Protein AF-A0A5P2H7D7-F1 (afdb_monomer_lite)

Secondary structure (DSSP, 8-state):
----------EEEEEETTEEEEEETT-EEEEEETTTEEEEEEEEEETTEEEEEEE-TTS-B---B--TT-S-HHHHHH-EE--

Structure (mmCIF, N/CA/C/O backbone):
data_AF-A0A5P2H7D7-F1
#
_entry.id   AF-A0A5P2H7D7-F1
#
loop_
_atom_site.group_PDB
_atom_site.id
_atom_site.type_symbol
_atom_site.label_atom_id
_atom_site.label_alt_id
_atom_site.label_comp_id
_atom_site.label_asym_id
_atom_site.label_entity_id
_atom_site.label_seq_id
_atom_site.pdbx_PDB_ins_code
_atom_site.Cartn_x
_atom_site.Cartn_y
_atom_site.Cartn_z
_atom_site.occupancy
_atom_site.B_iso_or_equiv
_atom_site.auth_seq_id
_atom_site.auth_comp_id
_atom_site.auth_asym_id
_atom_site.auth_atom_id
_atom_site.pdbx_PDB_model_num
ATOM 1 N N . MET A 1 1 ? -22.768 30.033 -10.753 1.00 38.47 1 MET A N 1
ATOM 2 C CA . MET A 1 1 ? -22.437 28.594 -10.822 1.00 38.47 1 MET A CA 1
ATOM 3 C C . MET A 1 1 ? -21.492 28.289 -9.673 1.00 38.47 1 MET A C 1
ATOM 5 O O . MET A 1 1 ? -20.389 28.815 -9.671 1.00 38.47 1 MET A O 1
ATOM 9 N N . ALA A 1 2 ? -21.945 27.555 -8.657 1.00 39.38 2 ALA A N 1
ATOM 10 C CA . ALA A 1 2 ? -21.070 27.098 -7.582 1.00 39.38 2 ALA A CA 1
ATOM 11 C C . ALA A 1 2 ? -20.306 25.869 -8.091 1.00 39.38 2 ALA A C 1
ATOM 13 O O . ALA A 1 2 ? -20.928 24.882 -8.483 1.00 39.38 2 ALA A O 1
ATOM 14 N N . LEU A 1 3 ? -18.977 25.951 -8.151 1.00 45.69 3 LEU A N 1
ATOM 15 C CA . LEU A 1 3 ? -18.126 24.777 -8.346 1.00 45.69 3 LEU A CA 1
ATOM 16 C C . LEU A 1 3 ? -18.403 23.810 -7.183 1.00 45.69 3 LEU A C 1
ATOM 18 O O . LEU A 1 3 ? -18.565 24.289 -6.055 1.00 45.69 3 LEU A O 1
ATOM 22 N N . PRO A 1 4 ? -18.485 22.485 -7.405 1.00 46.28 4 PRO A N 1
ATOM 23 C CA . PRO A 1 4 ? -18.612 21.561 -6.293 1.00 46.28 4 PRO A CA 1
ATOM 24 C C . PRO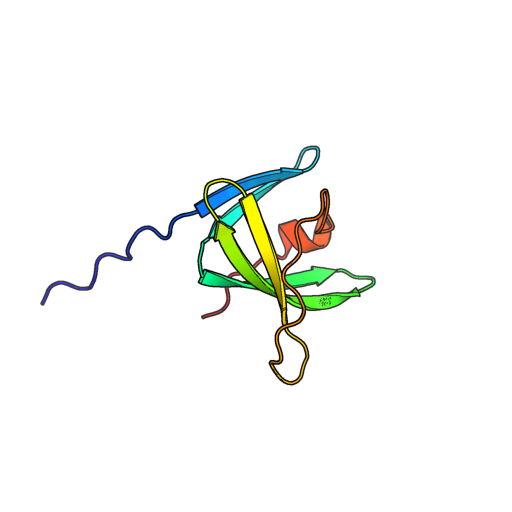 A 1 4 ? -17.389 21.757 -5.399 1.00 46.28 4 PRO A C 1
ATOM 26 O O . PRO A 1 4 ? -16.252 21.548 -5.823 1.00 46.28 4 PRO A O 1
ATOM 29 N N . VAL A 1 5 ? -17.634 22.219 -4.172 1.00 47.94 5 VAL A N 1
ATOM 30 C CA . VAL A 1 5 ? -16.664 22.172 -3.080 1.00 47.94 5 VAL A CA 1
ATOM 31 C C . VAL A 1 5 ? -16.145 20.745 -3.072 1.00 47.94 5 VAL A C 1
ATOM 33 O O . VAL A 1 5 ? -16.946 19.826 -2.912 1.00 47.94 5 VAL A O 1
ATOM 36 N N . SER A 1 6 ? -14.848 20.567 -3.342 1.00 52.16 6 SER A N 1
ATOM 37 C CA . SER A 1 6 ? -14.171 19.275 -3.265 1.00 52.16 6 SER A CA 1
ATOM 38 C C . SER A 1 6 ? -14.585 18.633 -1.947 1.00 52.16 6 SER A C 1
ATOM 40 O O . SER A 1 6 ? -14.187 19.101 -0.879 1.00 52.16 6 SER A O 1
ATOM 42 N N . ALA A 1 7 ? -15.510 17.673 -2.010 1.00 52.03 7 ALA A N 1
ATOM 43 C CA . ALA A 1 7 ? -16.069 17.075 -0.815 1.00 52.03 7 ALA A CA 1
ATOM 44 C C . ALA A 1 7 ? -14.887 16.452 -0.085 1.00 52.03 7 ALA A C 1
ATOM 46 O O . ALA A 1 7 ? -14.174 15.638 -0.675 1.00 52.03 7 ALA A O 1
ATOM 47 N N . ALA A 1 8 ? -14.634 16.883 1.152 1.00 53.91 8 ALA A N 1
ATOM 48 C CA . ALA A 1 8 ? -13.594 16.295 1.976 1.00 53.91 8 ALA A CA 1
ATOM 49 C C . ALA A 1 8 ? -13.801 14.773 1.969 1.00 53.91 8 ALA A C 1
ATOM 51 O O . ALA A 1 8 ? -14.773 14.264 2.528 1.00 53.91 8 ALA A O 1
ATOM 52 N N . ARG A 1 9 ? -12.943 14.044 1.245 1.00 64.50 9 ARG A N 1
ATOM 53 C CA . ARG A 1 9 ? -13.021 12.586 1.186 1.00 64.50 9 ARG A CA 1
ATOM 54 C C . ARG A 1 9 ? -12.643 12.075 2.566 1.00 64.50 9 ARG A C 1
ATOM 56 O O . ARG A 1 9 ? -11.616 12.483 3.104 1.00 64.50 9 ARG A O 1
ATOM 63 N N . ALA A 1 10 ? -13.475 11.205 3.136 1.00 74.06 10 ALA A N 1
ATOM 64 C CA . ALA A 1 10 ? -13.184 10.576 4.417 1.00 74.06 10 ALA A CA 1
ATOM 65 C C . ALA A 1 10 ? -11.817 9.884 4.328 1.00 74.06 10 ALA A C 1
ATOM 67 O O . ALA A 1 10 ? -11.648 8.928 3.568 1.00 74.06 10 ALA A O 1
ATOM 68 N N . GLY A 1 11 ? -10.839 10.429 5.046 1.00 82.44 11 GLY A N 1
ATOM 69 C CA . GLY A 1 11 ? -9.464 9.956 5.072 1.00 82.44 11 GLY A CA 1
ATOM 70 C C . GLY A 1 11 ? -9.127 9.346 6.422 1.00 82.44 11 GLY A C 1
ATOM 71 O O . GLY A 1 11 ? -9.598 9.816 7.457 1.00 82.44 11 GLY A O 1
ATOM 72 N N . LEU A 1 12 ? -8.295 8.312 6.413 1.00 86.69 12 LEU A N 1
ATOM 73 C CA . LEU A 1 12 ? -7.731 7.715 7.611 1.00 86.69 12 LEU A CA 1
ATOM 74 C C . LEU A 1 12 ? -6.222 7.934 7.607 1.00 86.69 12 LEU A C 1
ATOM 76 O O . LEU A 1 12 ? -5.542 7.599 6.635 1.00 86.69 12 LEU A O 1
ATOM 80 N N . ARG A 1 13 ? -5.704 8.489 8.705 1.00 89.19 13 ARG A N 1
ATOM 81 C CA . ARG A 1 13 ? -4.264 8.549 8.943 1.00 8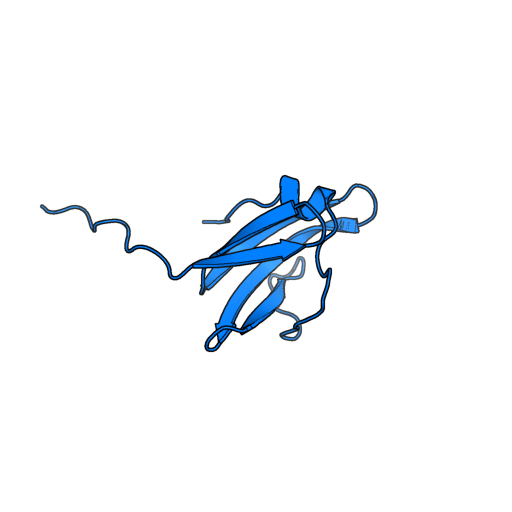9.19 13 ARG A CA 1
ATOM 82 C C . ARG A 1 13 ? -3.794 7.204 9.481 1.00 89.19 13 ARG A C 1
ATOM 84 O O . ARG A 1 13 ? -4.289 6.744 10.507 1.00 89.19 13 ARG A O 1
ATOM 91 N N . ILE A 1 14 ? -2.828 6.611 8.800 1.00 85.88 14 ILE A N 1
ATOM 92 C CA . ILE A 1 14 ? -2.152 5.381 9.196 1.00 85.88 14 ILE A CA 1
ATOM 93 C C . ILE A 1 14 ? -0.762 5.757 9.697 1.00 85.88 14 ILE A C 1
ATOM 95 O O . ILE A 1 14 ? -0.078 6.566 9.071 1.00 85.88 14 ILE A O 1
ATOM 99 N N . LEU A 1 15 ? -0.369 5.181 10.832 1.00 86.25 15 LEU A N 1
ATOM 100 C CA . LEU A 1 15 ? 0.988 5.247 11.361 1.00 86.25 15 LEU A CA 1
ATOM 101 C C . LEU A 1 15 ? 1.638 3.876 11.185 1.00 86.25 15 LEU A C 1
ATOM 103 O O . LEU A 1 15 ? 1.077 2.862 11.604 1.00 86.25 15 LEU A O 1
ATOM 107 N N . GLN A 1 16 ? 2.811 3.858 10.570 1.00 82.38 16 GLN A N 1
ATOM 108 C CA . GLN A 1 16 ? 3.624 2.674 10.384 1.00 82.38 16 GLN A CA 1
ATOM 109 C C . GLN A 1 16 ? 5.059 2.994 10.784 1.00 82.38 16 GLN A C 1
ATOM 111 O O . GLN A 1 16 ? 5.750 3.728 10.080 1.00 82.38 16 GLN A O 1
ATOM 116 N N . ASP A 1 17 ? 5.492 2.419 11.907 1.00 81.75 17 ASP A N 1
ATOM 117 C CA . ASP A 1 17 ? 6.758 2.774 12.549 1.00 81.75 17 ASP A CA 1
ATOM 118 C C . ASP A 1 17 ? 6.821 4.307 12.736 1.00 81.75 17 ASP A C 1
ATOM 120 O O . ASP A 1 17 ? 5.918 4.871 13.358 1.00 81.75 17 ASP A O 1
ATOM 124 N N . ASP A 1 18 ? 7.803 4.988 12.146 1.00 84.12 18 ASP A N 1
ATOM 125 C CA . ASP A 1 18 ? 7.957 6.449 12.235 1.00 84.12 18 ASP A CA 1
ATOM 126 C C . ASP A 1 18 ? 7.299 7.215 11.071 1.00 84.12 18 ASP A C 1
ATOM 128 O O . ASP A 1 18 ? 7.392 8.441 10.986 1.00 84.12 18 ASP A O 1
ATOM 132 N N . PHE A 1 19 ? 6.631 6.513 10.149 1.00 82.38 19 PHE A N 1
ATOM 133 C CA . PHE A 1 19 ? 6.019 7.113 8.966 1.00 82.38 19 PHE A CA 1
ATOM 134 C C . PHE A 1 19 ? 4.500 7.191 9.101 1.00 82.38 19 PHE A C 1
ATOM 136 O O . PHE A 1 19 ? 3.831 6.198 9.388 1.00 82.38 19 PHE A O 1
ATOM 143 N N . SER A 1 20 ? 3.927 8.369 8.844 1.00 86.62 20 SER A N 1
ATOM 144 C CA . SER A 1 20 ? 2.474 8.544 8.810 1.00 86.62 20 SER A CA 1
ATOM 145 C C . SER A 1 20 ? 2.006 9.006 7.440 1.00 86.62 20 SER A C 1
ATOM 147 O O . SER A 1 20 ? 2.589 9.918 6.856 1.00 86.62 20 SER A O 1
ATOM 149 N N . PHE A 1 21 ? 0.929 8.405 6.948 1.00 86.19 21 PHE A N 1
ATOM 150 C CA . PHE A 1 21 ? 0.316 8.752 5.6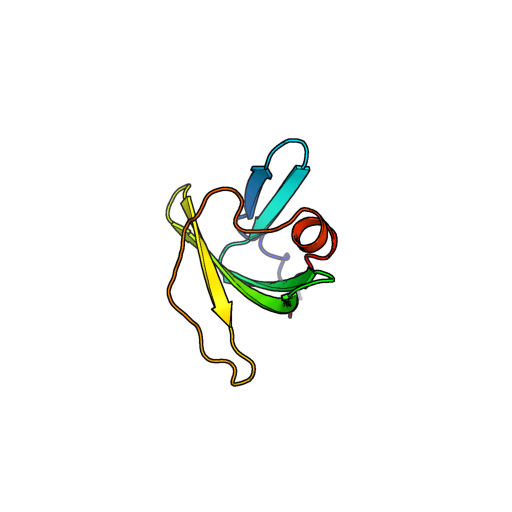70 1.00 86.19 21 PHE A CA 1
ATOM 151 C C . PHE A 1 21 ? -1.204 8.722 5.776 1.00 86.19 21 PHE A C 1
ATOM 153 O O . PHE A 1 21 ? -1.767 8.187 6.731 1.00 86.19 21 PHE A O 1
ATOM 160 N N . VAL A 1 22 ? -1.881 9.348 4.817 1.00 89.31 22 VAL A N 1
ATOM 161 C CA . VAL A 1 22 ? -3.343 9.413 4.775 1.00 89.31 22 VAL A CA 1
ATOM 162 C C . VAL A 1 22 ? -3.833 8.707 3.526 1.00 89.31 22 VAL A C 1
ATOM 164 O O . VAL A 1 22 ? -3.400 9.030 2.423 1.00 89.31 22 VAL A O 1
ATOM 167 N N . ILE A 1 23 ? -4.780 7.790 3.704 1.00 89.88 23 ILE A N 1
ATOM 168 C CA . ILE A 1 23 ? -5.522 7.184 2.599 1.00 89.88 23 ILE A CA 1
ATOM 169 C C . ILE A 1 23 ? -6.992 7.563 2.684 1.00 89.88 23 ILE A C 1
ATOM 171 O O . ILE A 1 23 ? -7.556 7.681 3.770 1.00 89.88 23 ILE A O 1
ATOM 175 N N . CYS A 1 24 ? -7.616 7.755 1.531 1.00 91.56 24 CYS A N 1
ATOM 176 C CA . CYS A 1 24 ? -8.994 8.204 1.412 1.00 91.56 24 CYS A CA 1
ATOM 177 C C . CYS A 1 24 ? -9.906 7.067 0.949 1.00 91.56 24 CYS A C 1
ATOM 179 O O . CYS A 1 24 ? -9.539 6.252 0.099 1.00 91.56 24 CYS A O 1
ATOM 181 N N . HIS A 1 25 ? -11.123 7.026 1.491 1.00 91.00 25 HIS A N 1
ATOM 182 C CA . HIS A 1 25 ? -12.139 6.058 1.092 1.00 91.00 25 HIS A CA 1
ATOM 183 C C . HIS A 1 25 ? -12.480 6.207 -0.399 1.00 91.00 25 HIS A C 1
ATOM 185 O O . HIS A 1 25 ? -12.775 7.307 -0.872 1.00 91.00 25 HIS A O 1
ATOM 191 N N . GLY A 1 26 ? -12.480 5.090 -1.129 1.00 89.94 26 GLY A N 1
ATOM 192 C CA . GLY A 1 26 ? -12.851 5.033 -2.543 1.00 89.94 26 GLY A CA 1
ATOM 193 C C . GLY A 1 26 ? -11.811 5.633 -3.488 1.00 89.94 26 GLY A C 1
ATOM 194 O O . GLY A 1 26 ? -12.136 5.916 -4.639 1.00 89.94 26 GLY A O 1
ATOM 195 N N . VAL A 1 27 ? -10.584 5.864 -3.013 1.00 92.50 27 VAL A N 1
ATOM 196 C CA . VAL A 1 27 ? -9.485 6.401 -3.824 1.00 92.50 27 VAL A CA 1
ATOM 197 C C . VAL A 1 27 ? -8.556 5.279 -4.260 1.00 92.50 27 VAL A C 1
ATOM 199 O O . VAL A 1 27 ? -8.275 4.350 -3.496 1.00 92.50 27 VAL A O 1
ATOM 202 N N . ARG A 1 28 ? -8.085 5.382 -5.504 1.00 94.62 28 ARG A N 1
ATOM 203 C CA . ARG A 1 28 ? -7.009 4.554 -6.039 1.00 94.62 28 ARG A CA 1
ATOM 204 C C . ARG A 1 28 ? -5.684 5.272 -5.886 1.00 94.62 28 ARG A C 1
ATOM 206 O O . ARG A 1 28 ? -5.611 6.481 -6.080 1.00 94.62 28 ARG A O 1
ATOM 213 N N . TYR A 1 29 ? -4.646 4.521 -5.572 1.00 95.12 29 TYR A N 1
ATOM 214 C CA . TYR A 1 29 ? -3.304 5.040 -5.384 1.00 95.12 29 TYR A CA 1
ATOM 215 C C . TYR A 1 29 ? -2.322 4.245 -6.225 1.00 95.12 29 TYR A C 1
ATOM 217 O O . TYR A 1 29 ? -2.424 3.020 -6.298 1.00 95.12 29 TYR A O 1
ATOM 225 N N . ALA A 1 30 ? -1.369 4.946 -6.828 1.00 96.06 30 ALA A N 1
ATOM 226 C CA . ALA A 1 30 ? -0.157 4.346 -7.355 1.00 96.06 30 ALA A CA 1
ATOM 227 C C . ALA A 1 30 ? 0.942 4.416 -6.291 1.00 96.06 30 ALA A C 1
ATOM 229 O O . ALA A 1 30 ? 1.080 5.429 -5.604 1.00 96.06 30 ALA A O 1
ATOM 230 N N . ILE A 1 31 ? 1.703 3.335 -6.173 1.00 95.12 31 ILE A N 1
ATOM 231 C CA . ILE A 1 31 ? 2.889 3.201 -5.324 1.00 95.12 31 ILE A CA 1
ATOM 232 C C . ILE A 1 31 ? 4.013 2.570 -6.136 1.00 95.12 31 ILE A C 1
ATOM 234 O O . ILE A 1 31 ? 3.769 1.882 -7.130 1.00 95.12 31 ILE A O 1
ATOM 238 N N . PHE A 1 32 ? 5.242 2.781 -5.695 1.00 95.19 32 PHE A N 1
ATOM 239 C CA . PHE A 1 32 ? 6.434 2.230 -6.312 1.00 95.19 32 PHE A CA 1
ATOM 240 C C . PHE A 1 32 ? 7.435 1.779 -5.247 1.00 95.19 32 PHE A C 1
ATOM 242 O O . PHE A 1 32 ? 7.627 2.449 -4.235 1.00 95.19 32 PHE A O 1
ATOM 249 N N . ASP A 1 33 ? 8.087 0.655 -5.522 1.00 92.75 33 ASP A N 1
ATOM 250 C CA . ASP A 1 33 ? 9.184 0.090 -4.742 1.00 92.75 33 ASP A CA 1
ATOM 251 C C . ASP A 1 33 ? 10.240 -0.451 -5.705 1.00 92.75 33 ASP A C 1
ATOM 253 O O . ASP A 1 33 ? 9.906 -1.017 -6.749 1.00 92.75 33 ASP A O 1
ATOM 257 N N . SER A 1 34 ? 11.514 -0.295 -5.362 1.00 89.94 34 SER A N 1
ATOM 258 C CA . SER A 1 34 ? 12.625 -0.724 -6.219 1.00 89.94 34 SER A CA 1
ATOM 259 C C . SER A 1 34 ? 12.670 -2.238 -6.486 1.00 89.94 34 SER A C 1
ATOM 261 O O . SER A 1 34 ? 13.168 -2.659 -7.530 1.00 89.94 34 SER A O 1
ATOM 263 N N . VAL A 1 35 ? 12.124 -3.060 -5.585 1.00 91.69 35 VAL A N 1
ATOM 264 C CA . VAL A 1 35 ? 12.096 -4.526 -5.686 1.00 91.69 35 VAL A CA 1
ATOM 265 C C . VAL A 1 35 ? 10.814 -5.015 -6.359 1.00 91.69 35 VAL A C 1
ATOM 267 O O . VAL A 1 35 ? 10.854 -5.947 -7.162 1.00 91.69 35 VAL A O 1
ATOM 270 N N . ARG A 1 36 ? 9.663 -4.417 -6.027 1.00 88.06 36 ARG A N 1
ATOM 271 C CA . ARG A 1 36 ? 8.338 -4.873 -6.503 1.00 88.06 36 ARG A CA 1
ATOM 272 C C . ARG A 1 36 ? 7.803 -4.108 -7.714 1.00 88.06 36 ARG A C 1
ATOM 274 O O . ARG A 1 36 ? 6.823 -4.550 -8.312 1.00 88.06 36 ARG A O 1
ATOM 281 N N . GLY A 1 37 ? 8.427 -2.993 -8.078 1.00 92.75 37 GLY A N 1
ATOM 282 C CA . GLY A 1 37 ? 7.997 -2.127 -9.168 1.00 92.75 37 GLY A CA 1
ATOM 283 C C . GLY A 1 37 ? 6.741 -1.314 -8.842 1.00 92.75 37 GLY A C 1
ATOM 284 O O . GLY A 1 37 ? 6.358 -1.138 -7.684 1.00 92.75 37 GLY A O 1
ATOM 285 N N . ALA A 1 38 ? 6.103 -0.784 -9.889 1.00 94.44 38 ALA A N 1
ATOM 286 C CA . ALA A 1 38 ? 4.897 0.027 -9.761 1.00 94.44 38 ALA A CA 1
ATOM 287 C C . ALA A 1 38 ? 3.667 -0.848 -9.491 1.00 94.44 38 ALA A C 1
ATOM 289 O O . ALA A 1 38 ? 3.440 -1.849 -10.172 1.00 94.44 38 ALA A O 1
ATOM 290 N N . ARG A 1 39 ? 2.846 -0.450 -8.518 1.00 94.50 39 ARG A N 1
ATOM 291 C CA . ARG A 1 39 ? 1.605 -1.142 -8.156 1.00 94.50 39 ARG A CA 1
ATOM 292 C C . ARG A 1 39 ? 0.484 -0.134 -7.960 1.00 94.50 39 ARG A C 1
ATOM 294 O O . ARG A 1 39 ? 0.721 1.011 -7.583 1.00 94.50 39 ARG A O 1
ATOM 301 N N . VAL A 1 40 ? -0.747 -0.576 -8.187 1.00 96.06 40 VAL A N 1
ATOM 302 C CA . VAL A 1 40 ? -1.945 0.231 -7.950 1.00 96.06 40 VAL A CA 1
ATOM 303 C C . VAL A 1 40 ? -2.833 -0.487 -6.947 1.00 96.06 40 VAL A C 1
ATOM 305 O O . VAL A 1 40 ? -2.979 -1.708 -7.000 1.00 96.06 40 VAL A O 1
ATOM 308 N N . PHE A 1 41 ? -3.437 0.257 -6.026 1.00 95.25 41 PHE A N 1
ATOM 309 C CA . PHE A 1 41 ? -4.429 -0.286 -5.105 1.00 95.25 41 PHE A CA 1
ATOM 310 C C . PHE A 1 41 ? -5.627 0.645 -4.944 1.00 95.25 41 PHE A C 1
ATOM 312 O O . PHE A 1 41 ? -5.516 1.858 -5.089 1.00 95.25 41 PHE A O 1
ATOM 319 N N . GLU A 1 42 ? -6.779 0.068 -4.619 1.00 94.69 42 GLU A N 1
ATOM 320 C CA . GLU A 1 42 ? -7.978 0.783 -4.182 1.00 94.69 42 GLU A CA 1
ATOM 321 C C . GLU A 1 42 ? -8.095 0.689 -2.662 1.00 94.69 42 GLU A C 1
ATOM 323 O O . GLU A 1 42 ? -7.884 -0.379 -2.088 1.00 94.69 42 GLU A O 1
ATOM 328 N N . CYS A 1 43 ? -8.447 1.796 -2.011 1.00 91.81 43 CYS A N 1
ATOM 329 C CA . CYS A 1 43 ? -8.696 1.847 -0.576 1.00 91.81 43 CYS A CA 1
ATOM 330 C C . CYS A 1 43 ? -10.197 1.922 -0.276 1.00 91.81 43 CYS A C 1
ATOM 332 O O . CYS A 1 43 ? -10.924 2.745 -0.839 1.00 91.81 43 CYS A O 1
ATOM 334 N N . ARG A 1 44 ? -10.652 1.124 0.691 1.00 91.81 44 ARG A N 1
ATOM 335 C CA . ARG A 1 44 ? -11.928 1.310 1.383 1.00 91.81 44 ARG A CA 1
ATOM 336 C C . ARG A 1 44 ? -11.682 1.425 2.878 1.00 91.81 44 ARG A C 1
ATOM 338 O O . ARG A 1 44 ? -10.829 0.758 3.445 1.00 91.81 44 ARG A O 1
ATOM 345 N N . ILE A 1 45 ? -12.463 2.286 3.508 1.00 89.31 45 ILE A N 1
ATOM 346 C CA . ILE A 1 45 ? -12.492 2.435 4.961 1.00 89.31 45 ILE A CA 1
ATOM 347 C C . ILE A 1 45 ? -13.823 1.857 5.427 1.00 89.31 45 ILE A C 1
ATOM 349 O O . ILE A 1 45 ? -14.867 2.389 5.045 1.00 89.31 45 ILE A O 1
ATOM 353 N N . ASP A 1 46 ? -13.767 0.773 6.198 1.00 86.69 46 ASP A N 1
ATOM 354 C CA . ASP A 1 46 ? -14.916 0.152 6.860 1.00 86.69 46 ASP A CA 1
ATOM 355 C C . ASP A 1 46 ? -14.855 0.475 8.361 1.00 86.69 46 ASP A C 1
ATOM 357 O O . ASP A 1 46 ? -13.988 -0.004 9.098 1.00 86.69 46 ASP A O 1
ATOM 361 N N . GLY A 1 47 ? -15.700 1.407 8.808 1.00 84.88 47 GLY A N 1
ATOM 362 C CA . GLY A 1 47 ? -15.598 2.004 10.141 1.00 84.88 47 GLY A CA 1
ATOM 363 C C . GLY A 1 47 ? -14.258 2.724 10.351 1.00 84.88 47 GLY A C 1
ATOM 364 O O . GLY A 1 47 ? -14.045 3.817 9.831 1.00 84.88 47 GLY A O 1
ATOM 365 N N . ARG A 1 48 ? -13.359 2.124 11.142 1.00 82.56 48 ARG A N 1
ATOM 366 C CA . ARG A 1 48 ? -11.983 2.617 11.385 1.00 82.56 48 ARG A CA 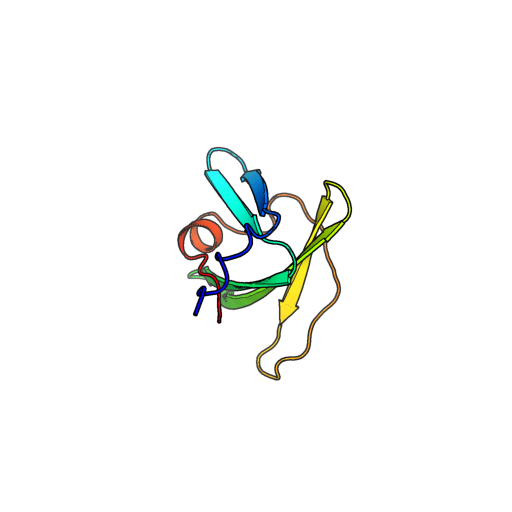1
ATOM 367 C C . ARG A 1 48 ? -10.908 1.723 10.767 1.00 82.56 48 ARG A C 1
ATOM 369 O O . ARG A 1 48 ? -9.724 1.975 10.973 1.00 82.56 48 ARG A O 1
ATOM 376 N N . LEU A 1 49 ? -11.311 0.676 10.054 1.00 85.88 49 LEU A N 1
ATOM 377 C CA . LEU A 1 49 ? -10.405 -0.300 9.476 1.00 85.88 49 LEU A CA 1
ATOM 378 C C . LEU A 1 49 ? -10.143 0.054 8.004 1.00 85.88 49 LEU A C 1
ATOM 380 O O . LEU A 1 49 ? -11.075 0.025 7.195 1.00 85.88 49 LEU A O 1
ATOM 384 N N . PRO A 1 50 ? -8.898 0.392 7.630 1.00 87.88 50 PRO A N 1
ATOM 385 C CA . PRO A 1 50 ? -8.528 0.506 6.233 1.00 87.88 50 PRO A CA 1
ATOM 386 C C . PRO A 1 50 ? -8.359 -0.895 5.639 1.00 87.88 50 PRO A C 1
ATOM 388 O O . PRO A 1 50 ? -7.570 -1.699 6.132 1.00 87.88 50 PRO A O 1
ATOM 391 N N . ILE A 1 51 ? -9.078 -1.175 4.560 1.00 92.12 51 ILE A N 1
ATOM 392 C CA . ILE A 1 51 ? -8.867 -2.350 3.716 1.00 92.12 51 ILE A CA 1
ATOM 393 C C . ILE A 1 51 ? -8.440 -1.880 2.332 1.00 92.12 51 ILE A C 1
ATOM 395 O O . ILE A 1 51 ? -8.942 -0.879 1.812 1.00 92.12 51 ILE A O 1
ATOM 399 N N . VAL A 1 52 ? -7.521 -2.607 1.711 1.00 93.31 52 VAL A N 1
ATOM 400 C CA . VAL A 1 52 ? -7.072 -2.285 0.358 1.00 93.31 52 VAL A CA 1
ATOM 401 C C . VAL A 1 52 ? -7.139 -3.500 -0.541 1.00 93.31 52 VAL A C 1
ATOM 403 O O . VAL A 1 52 ? -7.089 -4.636 -0.075 1.00 93.31 52 VAL A O 1
ATOM 406 N N . ALA A 1 53 ? -7.242 -3.260 -1.838 1.00 95.62 53 ALA A N 1
ATOM 407 C CA . ALA A 1 53 ? -7.154 -4.303 -2.841 1.00 95.62 53 ALA A CA 1
ATOM 408 C C . ALA A 1 53 ? -6.241 -3.840 -3.970 1.00 95.62 53 ALA A C 1
ATOM 410 O O . ALA A 1 53 ? -6.449 -2.768 -4.542 1.00 95.62 53 ALA A O 1
ATOM 411 N N . PHE A 1 54 ? -5.237 -4.650 -4.292 1.00 95.50 54 PHE A N 1
ATOM 412 C CA . PHE A 1 54 ? -4.354 -4.381 -5.421 1.00 95.50 54 PHE A CA 1
ATOM 413 C C . PHE A 1 54 ? -5.084 -4.622 -6.741 1.00 95.50 54 PHE A C 1
ATOM 415 O O . PHE A 1 54 ? -5.941 -5.503 -6.840 1.00 95.50 54 PHE A O 1
ATOM 422 N N . ILE A 1 55 ? -4.750 -3.812 -7.735 1.00 95.44 55 ILE A N 1
ATOM 423 C CA . ILE A 1 55 ? -5.289 -3.877 -9.088 1.00 95.44 55 ILE A CA 1
ATOM 424 C C . ILE A 1 55 ? -4.162 -4.372 -9.991 1.00 95.44 55 ILE A C 1
ATOM 426 O O . ILE A 1 55 ? -3.060 -3.823 -9.947 1.00 95.44 55 ILE A O 1
ATOM 430 N N . ASP A 1 56 ? -4.422 -5.432 -10.754 1.00 93.44 56 ASP A N 1
ATOM 431 C CA . ASP A 1 56 ? -3.455 -5.952 -11.719 1.00 93.44 56 ASP A CA 1
ATOM 432 C C . ASP A 1 56 ? -3.385 -5.093 -12.995 1.00 93.44 56 ASP A C 1
ATOM 434 O O . ASP A 1 56 ? -4.113 -4.114 -13.170 1.00 93.44 56 ASP A O 1
ATOM 438 N N . ASP A 1 57 ? -2.481 -5.459 -13.895 1.00 91.25 57 ASP A N 1
ATOM 439 C CA . ASP A 1 57 ? -2.259 -4.805 -15.187 1.00 91.25 57 ASP A CA 1
ATOM 440 C C . ASP A 1 57 ? -3.486 -4.832 -16.114 1.00 91.25 57 ASP A C 1
ATOM 442 O O . ASP A 1 57 ? -3.652 -3.954 -16.960 1.00 91.25 57 ASP A O 1
ATOM 446 N N . GLN A 1 58 ? -4.385 -5.798 -15.923 1.00 93.50 58 GLN A N 1
ATOM 447 C CA . GLN A 1 58 ? -5.655 -5.911 -16.639 1.00 93.50 58 GLN A CA 1
ATOM 448 C C . GLN A 1 58 ? -6.787 -5.111 -15.974 1.00 93.50 58 GLN A C 1
ATOM 450 O O . GLN A 1 58 ? -7.934 -5.167 -16.422 1.00 93.50 58 GLN A O 1
ATOM 455 N N . GLY A 1 59 ? -6.497 -4.368 -14.902 1.00 90.81 59 GLY A N 1
ATOM 456 C CA . GLY A 1 59 ? -7.487 -3.598 -14.156 1.00 90.81 59 GLY A CA 1
ATOM 457 C C . GLY A 1 59 ? -8.368 -4.451 -13.238 1.00 90.81 59 GLY A C 1
ATOM 458 O O . GLY A 1 59 ? -9.368 -3.955 -12.710 1.00 90.81 59 GLY A O 1
ATOM 459 N N . ARG A 1 60 ? -8.031 -5.728 -13.025 1.00 94.44 60 ARG A N 1
ATOM 460 C CA . ARG A 1 60 ? -8.787 -6.629 -12.153 1.00 94.44 60 ARG A CA 1
ATOM 461 C C . ARG A 1 60 ? -8.354 -6.418 -10.713 1.00 94.44 60 ARG A C 1
ATOM 463 O O . ARG A 1 60 ? -7.173 -6.403 -10.375 1.00 94.44 60 ARG A O 1
ATOM 470 N N . ARG A 1 61 ? -9.347 -6.271 -9.843 1.00 95.44 61 ARG A N 1
ATOM 471 C CA . ARG A 1 61 ? -9.132 -6.097 -8.410 1.00 95.44 61 ARG A CA 1
ATOM 472 C C . ARG A 1 61 ? -8.929 -7.456 -7.744 1.00 95.44 61 ARG A C 1
ATOM 474 O O . ARG A 1 61 ? -9.779 -8.336 -7.871 1.00 95.44 61 ARG A O 1
ATOM 481 N N . GLY A 1 62 ? -7.835 -7.591 -7.004 1.00 94.25 62 GLY A N 1
ATOM 482 C CA . GLY A 1 62 ? -7.574 -8.724 -6.124 1.00 94.25 62 GLY A CA 1
ATOM 483 C C . GLY A 1 62 ? -8.465 -8.735 -4.870 1.00 94.25 62 GLY A C 1
ATOM 484 O O . GLY A 1 62 ? -9.411 -7.949 -4.753 1.00 94.25 62 GLY A O 1
ATOM 485 N N . PRO A 1 63 ? -8.186 -9.626 -3.906 1.00 94.56 63 PRO A N 1
ATOM 486 C CA . PRO A 1 63 ? -8.929 -9.675 -2.653 1.00 94.56 63 PRO A CA 1
ATOM 487 C C . PRO A 1 63 ? -8.706 -8.412 -1.812 1.00 94.56 63 PRO A C 1
ATOM 489 O O . PRO A 1 63 ? -7.634 -7.804 -1.840 1.00 94.56 63 PRO A O 1
ATOM 492 N N . TRP A 1 64 ? -9.720 -8.049 -1.026 1.00 93.94 64 TRP A N 1
ATOM 493 C CA . TRP A 1 64 ? -9.584 -7.035 0.016 1.00 93.94 64 TRP A CA 1
ATOM 494 C C . TRP A 1 64 ? -8.764 -7.594 1.169 1.00 93.94 64 TRP A C 1
ATOM 496 O O . TRP A 1 64 ? -9.103 -8.638 1.725 1.00 93.94 64 TRP A O 1
ATOM 506 N N . VAL A 1 65 ? -7.703 -6.887 1.537 1.00 91.19 65 VAL A N 1
ATOM 507 C CA . VAL A 1 65 ? -6.804 -7.279 2.616 1.00 91.1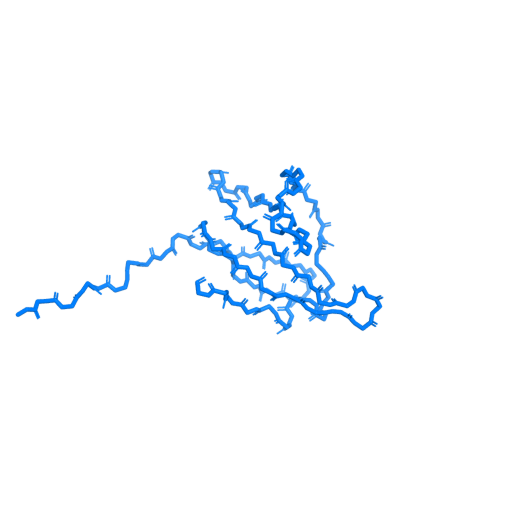9 65 VAL A CA 1
ATOM 508 C C . VAL A 1 65 ? -6.614 -6.139 3.606 1.00 91.19 65 VAL A C 1
ATOM 510 O O . VAL A 1 65 ? -6.619 -4.959 3.252 1.00 91.19 65 VAL A O 1
ATOM 513 N N . THR A 1 66 ? -6.419 -6.520 4.862 1.00 83.50 66 THR A N 1
ATOM 514 C CA . THR A 1 66 ? -5.877 -5.671 5.920 1.00 83.50 66 THR A CA 1
ATOM 515 C C . THR A 1 66 ? -4.680 -6.406 6.500 1.00 83.50 66 THR A C 1
ATOM 517 O O . THR A 1 66 ? -4.812 -7.540 6.959 1.00 83.50 66 THR A O 1
ATOM 520 N N . ILE A 1 67 ? -3.492 -5.814 6.409 1.00 70.75 67 ILE A N 1
ATOM 521 C CA . ILE A 1 67 ? -2.263 -6.399 6.953 1.00 70.75 67 ILE A CA 1
ATOM 522 C C . ILE A 1 67 ? -1.450 -5.260 7.577 1.00 70.75 67 ILE A C 1
ATOM 524 O O . ILE A 1 67 ? -1.289 -4.216 6.939 1.00 70.75 67 ILE A O 1
ATOM 528 N N . PRO A 1 68 ? -0.925 -5.421 8.804 1.00 75.31 68 PRO A N 1
ATOM 529 C CA . PRO A 1 68 ? 0.065 -4.498 9.341 1.00 75.31 68 PRO A CA 1
ATOM 530 C C . PRO A 1 68 ? 1.265 -4.389 8.398 1.00 75.31 68 PRO A C 1
ATOM 532 O O . PRO A 1 68 ? 1.711 -5.390 7.845 1.00 75.31 68 PRO A O 1
ATOM 535 N N . LYS A 1 69 ? 1.818 -3.184 8.246 1.00 81.44 69 LYS A N 1
ATOM 536 C CA . LYS A 1 69 ? 3.001 -2.946 7.404 1.00 81.44 69 LYS A CA 1
ATOM 537 C C . LYS A 1 69 ? 2.832 -3.377 5.942 1.00 81.44 69 LYS A C 1
ATOM 539 O O . LYS A 1 69 ? 3.758 -3.901 5.328 1.00 81.44 69 LYS A O 1
ATOM 544 N N . LEU A 1 70 ? 1.633 -3.180 5.391 1.00 83.69 70 LEU A N 1
ATOM 545 C CA . LEU A 1 70 ? 1.312 -3.606 4.029 1.00 83.69 70 LEU A CA 1
ATOM 546 C C . LEU A 1 70 ? 2.197 -2.940 2.961 1.00 83.69 70 LEU A C 1
ATOM 548 O O . LEU A 1 70 ? 2.489 -3.556 1.933 1.00 83.69 70 LEU A O 1
ATOM 552 N N . PHE A 1 71 ? 2.603 -1.699 3.212 1.00 89.00 71 PHE A N 1
ATOM 553 C CA . PHE A 1 71 ? 3.425 -0.900 2.313 1.00 89.00 71 PHE A CA 1
ATOM 554 C C . PHE A 1 71 ? 4.843 -0.788 2.862 1.00 89.00 71 PHE A C 1
ATOM 556 O O . PHE A 1 71 ? 5.036 -0.661 4.072 1.00 89.00 71 PHE A O 1
ATOM 563 N N . THR A 1 72 ? 5.845 -0.827 1.989 1.00 90.19 72 THR A N 1
ATOM 564 C CA . THR A 1 72 ? 7.208 -0.441 2.382 1.00 90.19 72 THR A CA 1
ATOM 565 C C . THR A 1 72 ? 7.287 1.077 2.584 1.00 90.19 72 THR A C 1
ATOM 567 O O . THR A 1 72 ? 6.383 1.818 2.195 1.00 90.19 72 THR A O 1
ATOM 570 N N . ILE A 1 73 ? 8.365 1.574 3.200 1.00 89.75 73 ILE A N 1
ATOM 571 C CA . ILE A 1 73 ? 8.570 3.027 3.337 1.00 89.75 73 ILE A CA 1
ATOM 572 C C . ILE A 1 73 ? 8.657 3.689 1.949 1.00 89.75 73 ILE A C 1
ATOM 574 O O . ILE A 1 73 ? 8.066 4.749 1.752 1.00 89.75 73 ILE A O 1
ATOM 578 N N . GLU A 1 74 ? 9.319 3.047 0.977 1.00 92.06 74 GLU A N 1
ATOM 579 C CA . GLU A 1 74 ? 9.395 3.524 -0.417 1.00 92.06 74 GLU A CA 1
ATOM 580 C C . GLU A 1 74 ? 7.999 3.687 -1.034 1.00 92.06 74 GLU A C 1
ATOM 582 O O . GLU A 1 74 ? 7.690 4.709 -1.652 1.00 92.06 74 GLU A O 1
ATOM 587 N N . GLU A 1 75 ? 7.116 2.722 -0.791 1.00 92.69 75 GLU A N 1
ATOM 588 C CA . GLU A 1 75 ? 5.737 2.747 -1.284 1.00 92.69 75 GLU A CA 1
ATOM 589 C C . GLU A 1 75 ? 4.903 3.831 -0.620 1.00 92.69 75 GLU A C 1
ATOM 591 O O . GLU A 1 75 ? 4.112 4.499 -1.281 1.00 92.69 75 GLU A O 1
ATOM 596 N N . CYS A 1 76 ? 5.097 4.040 0.679 1.00 91.00 76 CYS A N 1
ATOM 597 C CA . CYS A 1 76 ? 4.421 5.100 1.409 1.00 91.00 76 CYS A CA 1
ATOM 598 C C . CYS A 1 76 ? 4.836 6.497 0.916 1.00 91.00 76 CYS A C 1
ATOM 600 O O . CYS A 1 76 ? 3.987 7.379 0.804 1.00 91.00 76 CYS A O 1
ATOM 602 N N . VAL A 1 77 ? 6.120 6.700 0.600 1.00 90.50 77 VAL A N 1
ATOM 603 C CA . VAL A 1 77 ? 6.650 7.980 0.095 1.00 90.50 77 VAL A CA 1
ATOM 604 C C . VAL A 1 77 ? 6.245 8.235 -1.360 1.00 90.50 77 VAL A C 1
ATOM 606 O O . VAL A 1 77 ? 5.965 9.373 -1.727 1.00 90.50 77 VAL A O 1
ATOM 609 N N . SER A 1 78 ? 6.189 7.193 -2.191 1.00 93.44 78 SER A N 1
ATOM 610 C CA . SER A 1 78 ? 5.784 7.295 -3.602 1.00 93.44 78 SER A CA 1
ATOM 611 C C . SER A 1 78 ? 4.266 7.328 -3.819 1.00 93.44 78 SER A C 1
ATOM 613 O O . SER A 1 78 ? 3.809 7.481 -4.955 1.00 93.44 78 SER A O 1
ATOM 615 N N . MET A 1 79 ? 3.477 7.189 -2.750 1.00 94.00 79 MET A N 1
ATOM 616 C CA . MET A 1 79 ? 2.026 7.070 -2.822 1.00 94.00 79 MET A CA 1
ATOM 617 C C . MET A 1 79 ? 1.377 8.321 -3.418 1.00 94.00 79 MET A C 1
ATOM 619 O O . MET A 1 79 ? 1.404 9.405 -2.836 1.00 94.00 79 MET A O 1
ATOM 623 N N . THR A 1 80 ? 0.718 8.154 -4.564 1.00 94.25 80 THR A N 1
ATOM 624 C CA . THR A 1 80 ? 0.031 9.241 -5.270 1.00 94.25 80 THR A CA 1
ATOM 625 C C . THR A 1 80 ? -1.392 8.836 -5.646 1.00 94.25 80 THR A C 1
ATOM 627 O O . THR A 1 80 ? -1.601 7.734 -6.159 1.00 94.25 80 THR A O 1
ATOM 630 N N . PRO A 1 81 ? -2.406 9.681 -5.376 1.00 93.25 81 PRO A N 1
ATOM 631 C CA . PRO A 1 81 ? -3.772 9.385 -5.784 1.00 93.25 81 PRO A CA 1
ATOM 632 C C . PRO A 1 81 ? -3.883 9.405 -7.313 1.00 93.25 81 PRO A C 1
ATOM 634 O O . PRO A 1 81 ? -3.367 10.305 -7.972 1.00 93.25 81 PRO A O 1
ATOM 637 N N . GLN A 1 82 ? -4.576 8.414 -7.863 1.00 88.56 82 GLN A N 1
ATOM 638 C CA . GLN A 1 82 ? -4.930 8.338 -9.278 1.00 88.56 82 GLN A CA 1
ATOM 639 C C . GLN A 1 82 ? -6.291 9.028 -9.513 1.00 88.56 82 GLN A C 1
ATOM 641 O O . GLN A 1 82 ? -7.142 8.988 -8.612 1.00 88.56 82 GLN A O 1
ATOM 646 N N . PRO A 1 83 ? -6.486 9.682 -10.675 1.00 73.62 83 PRO A N 1
ATOM 647 C CA . PRO A 1 83 ? -7.754 10.309 -11.049 1.00 73.62 83 PRO A CA 1
ATOM 648 C C . PRO A 1 83 ? -8.905 9.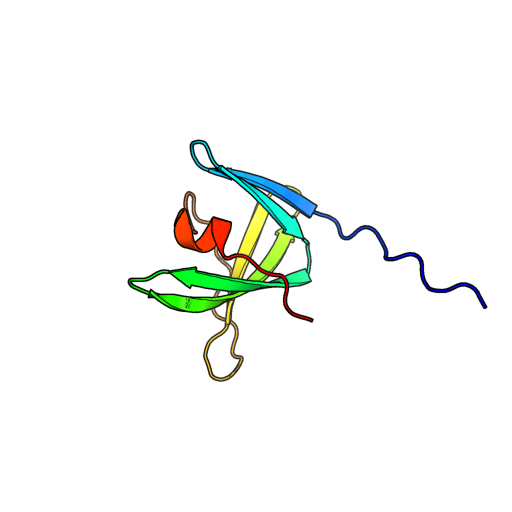305 -11.210 1.00 73.62 83 PRO A C 1
ATOM 650 O O . PRO A 1 83 ? -8.649 8.130 -11.563 1.00 73.62 83 PRO A O 1
#

Radius of gyration: 13.55 Å; chains: 1; bounding box: 35×38×29 Å

Sequence (83 aa):
MALPVSAARAGLRILQDDFSFVICHGVRYAIFDSVRGARVFECRIDGRLPIVAFIDDQGRRGPWVTIPKLFTIEECVSMTPQP

Foldseek 3Di:
DDDPPPPPFDWAWDDAPPDIDIDGAQWKKWFADPVPGIWIKGWHQDPRAIWIWTADPVRDTDDTDGDRCPDDPRRRVRIDTDD

Organism: NCBI:txid82633

pLDDT: mean 85.2, std 13.93, range [38.47, 96.06]